Protein AF-A0A7W4HND6-F1 (afdb_monomer_lite)

Structure (mmCIF, N/CA/C/O backbone):
data_AF-A0A7W4HND6-F1
#
_entry.id   AF-A0A7W4HND6-F1
#
loop_
_atom_site.group_PDB
_atom_site.id
_atom_site.type_symbol
_atom_site.label_atom_id
_atom_site.label_alt_id
_atom_site.label_comp_id
_atom_site.label_asym_id
_atom_site.label_entity_id
_atom_site.label_seq_id
_atom_site.pdbx_PDB_ins_code
_atom_site.Cartn_x
_atom_site.Cartn_y
_atom_site.Cartn_z
_atom_site.occupancy
_atom_site.B_iso_or_equiv
_atom_site.auth_seq_id
_atom_site.auth_comp_id
_atom_site.auth_asym_id
_atom_site.auth_atom_id
_atom_site.pdbx_PDB_model_num
ATOM 1 N N . MET A 1 1 ? -19.587 -5.490 27.080 1.00 45.84 1 MET A N 1
ATOM 2 C CA . MET A 1 1 ? -19.232 -6.192 25.828 1.00 45.84 1 MET A CA 1
ATOM 3 C C . MET A 1 1 ? -18.267 -5.305 25.050 1.00 45.84 1 MET A C 1
ATOM 5 O O . MET A 1 1 ? -18.622 -4.167 24.787 1.00 45.84 1 MET A O 1
ATOM 9 N N . LEU A 1 2 ? -17.047 -5.769 24.760 1.00 47.78 2 LEU A N 1
ATOM 10 C CA . LEU A 1 2 ? -16.078 -5.072 23.899 1.00 47.78 2 LEU A CA 1
ATOM 11 C C . LEU A 1 2 ? -16.031 -5.786 22.542 1.00 47.78 2 LEU A C 1
ATOM 13 O O . LEU A 1 2 ? -15.147 -6.598 22.290 1.00 47.78 2 LEU A O 1
ATOM 17 N N . THR A 1 3 ? -16.982 -5.509 21.655 1.00 53.94 3 THR A N 1
ATOM 18 C CA . THR A 1 3 ? -16.819 -5.823 20.230 1.00 53.94 3 THR A CA 1
ATOM 19 C C . THR A 1 3 ? -16.066 -4.666 19.595 1.00 53.94 3 THR A C 1
ATOM 21 O O . THR A 1 3 ? -16.656 -3.746 19.035 1.00 53.94 3 THR A O 1
ATOM 24 N N . LYS A 1 4 ? -14.737 -4.657 19.742 1.00 56.28 4 LYS A N 1
ATOM 25 C CA . LYS A 1 4 ? -13.897 -3.768 18.940 1.00 56.28 4 LYS A CA 1
ATOM 26 C C . LYS A 1 4 ? -13.880 -4.362 17.536 1.00 56.28 4 LYS A C 1
ATOM 28 O O . LYS A 1 4 ? -13.125 -5.296 17.281 1.00 56.28 4 LYS A O 1
ATOM 33 N N . GLU A 1 5 ? -14.759 -3.883 16.661 1.00 62.00 5 GLU A N 1
ATOM 34 C CA . GLU A 1 5 ? -14.703 -4.251 15.250 1.00 62.00 5 GLU A CA 1
ATOM 35 C C . GLU A 1 5 ? -13.293 -3.956 14.734 1.00 62.00 5 GLU A C 1
ATOM 37 O O . GLU A 1 5 ? -12.766 -2.847 14.880 1.00 62.00 5 GLU A O 1
ATOM 42 N N . ALA A 1 6 ? -12.637 -4.983 14.199 1.00 68.94 6 ALA A N 1
ATOM 43 C CA . ALA A 1 6 ? -11.314 -4.835 13.631 1.00 68.94 6 ALA A CA 1
ATOM 44 C C . ALA A 1 6 ? -11.444 -4.035 12.329 1.00 68.94 6 ALA A C 1
ATOM 46 O O . ALA A 1 6 ? -11.744 -4.585 11.271 1.00 68.94 6 ALA A O 1
ATOM 47 N N . LYS A 1 7 ? -11.238 -2.717 12.408 1.00 81.38 7 LYS A N 1
ATOM 48 C CA . LYS A 1 7 ? -11.159 -1.867 11.220 1.00 81.38 7 LYS A CA 1
ATOM 49 C C . LYS A 1 7 ? -9.890 -2.238 10.457 1.00 81.38 7 LYS A C 1
ATOM 51 O O . LYS A 1 7 ? -8.783 -2.037 10.958 1.00 81.38 7 LYS A O 1
ATOM 56 N N . LEU A 1 8 ? -10.054 -2.797 9.260 1.00 87.06 8 LEU A N 1
ATOM 57 C CA . LEU A 1 8 ? -8.926 -3.090 8.381 1.00 87.06 8 LEU A CA 1
ATOM 58 C C 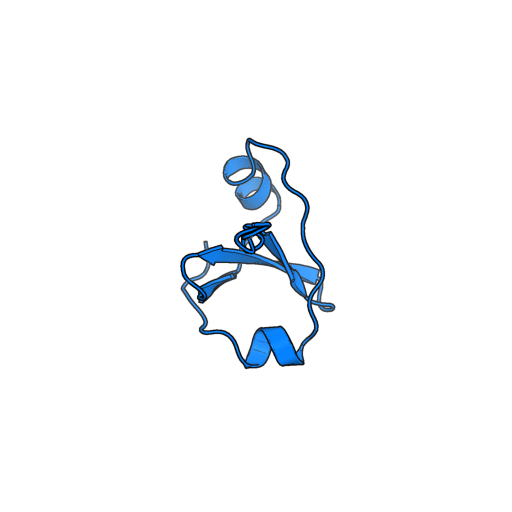. LEU A 1 8 ? -8.195 -1.791 8.004 1.00 87.06 8 LEU A C 1
ATOM 60 O O . LEU A 1 8 ? -8.838 -0.745 7.857 1.00 87.06 8 LEU A O 1
ATOM 64 N N . PRO A 1 9 ? -6.862 -1.835 7.842 1.00 93.94 9 PRO A N 1
ATOM 65 C CA . PRO A 1 9 ? -6.118 -0.677 7.376 1.00 93.94 9 PRO A CA 1
ATOM 66 C C . PRO A 1 9 ? -6.531 -0.335 5.948 1.00 93.94 9 PRO A C 1
ATOM 68 O O . PRO A 1 9 ? -6.699 -1.219 5.117 1.00 93.94 9 PRO A O 1
ATOM 71 N N . GLN A 1 10 ? -6.650 0.953 5.647 1.00 96.50 10 GLN A N 1
ATOM 72 C CA . GLN A 1 10 ? -6.938 1.392 4.284 1.00 96.50 10 GLN A CA 1
ATOM 73 C C . GLN A 1 10 ? -5.692 1.327 3.395 1.00 96.50 10 GLN A C 1
ATOM 75 O O . GLN A 1 10 ? -5.790 0.996 2.217 1.00 96.50 10 GLN A O 1
ATOM 80 N N 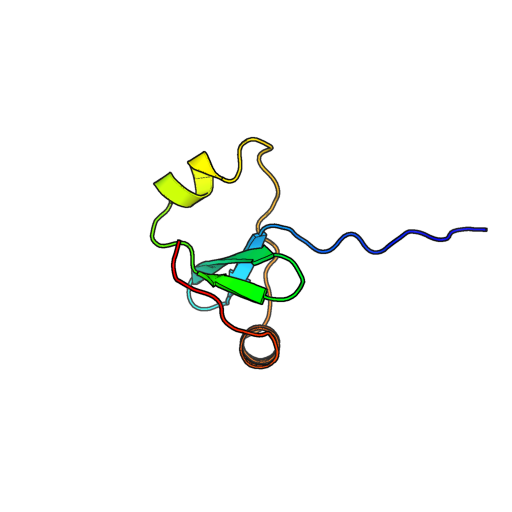. PHE A 1 11 ? -4.512 1.606 3.954 1.00 97.81 11 PHE A N 1
ATOM 81 C CA . PHE A 1 11 ? -3.250 1.574 3.224 1.00 97.81 11 PHE A CA 1
ATOM 82 C C . PHE A 1 11 ? -2.291 0.575 3.852 1.00 97.81 11 PHE A C 1
ATOM 84 O O . PHE A 1 11 ? -2.067 0.580 5.066 1.00 97.81 11 PHE A O 1
ATOM 91 N N . VAL A 1 12 ? -1.696 -0.262 3.008 1.00 97.88 12 VAL A N 1
ATOM 92 C CA . VAL A 1 12 ? -0.672 -1.223 3.418 1.00 97.88 12 VAL A CA 1
ATOM 93 C C . VAL A 1 12 ? 0.558 -1.107 2.533 1.00 97.88 12 VAL A C 1
ATOM 95 O O . VAL A 1 12 ? 0.461 -0.703 1.378 1.00 97.88 12 VAL A O 1
ATOM 98 N N . GLY A 1 13 ? 1.720 -1.441 3.080 1.00 97.75 13 GLY A N 1
ATOM 99 C CA . GLY A 1 13 ? 2.987 -1.436 2.357 1.00 97.75 13 GLY A CA 1
ATOM 100 C C . GLY A 1 13 ? 3.686 -2.778 2.481 1.00 97.75 13 GLY A C 1
ATOM 101 O O . GLY A 1 13 ? 3.782 -3.317 3.585 1.00 97.75 13 GLY A O 1
ATOM 102 N N . ASP A 1 14 ? 4.191 -3.298 1.369 1.00 96.62 14 ASP A N 1
ATOM 103 C CA . ASP A 1 14 ? 5.010 -4.509 1.379 1.00 96.62 14 ASP A CA 1
ATOM 104 C C . ASP A 1 14 ? 6.493 -4.197 1.675 1.00 96.62 14 ASP A C 1
ATOM 106 O O . ASP A 1 14 ? 6.893 -3.022 1.726 1.00 96.62 14 ASP A O 1
ATOM 110 N N . PRO A 1 15 ? 7.332 -5.223 1.914 1.00 96.31 15 PRO A N 1
ATOM 111 C CA . PRO A 1 15 ? 8.758 -5.015 2.149 1.00 96.31 15 PRO A CA 1
ATOM 112 C C . PRO A 1 15 ? 9.532 -4.580 0.892 1.00 96.31 15 PRO A C 1
ATOM 114 O O . PRO A 1 15 ? 10.659 -4.115 1.023 1.00 96.31 15 PRO A O 1
ATOM 117 N N . GLY A 1 16 ? 8.937 -4.698 -0.300 1.00 94.38 16 GLY A N 1
ATOM 118 C CA . GLY A 1 16 ? 9.507 -4.235 -1.569 1.00 94.38 16 GLY A CA 1
ATOM 119 C C . GLY A 1 16 ? 9.275 -2.745 -1.830 1.00 94.38 16 GLY A C 1
ATOM 120 O O . GLY A 1 16 ? 9.828 -2.193 -2.776 1.00 94.38 16 GLY A O 1
ATOM 121 N N . GLY A 1 17 ? 8.483 -2.080 -0.983 1.00 94.06 17 GLY A N 1
ATOM 122 C CA . GLY A 1 17 ? 8.189 -0.652 -1.075 1.00 94.06 17 GLY A CA 1
ATOM 123 C C . GLY A 1 17 ? 6.898 -0.321 -1.823 1.00 94.06 17 GLY A C 1
ATOM 124 O O . GLY A 1 17 ? 6.545 0.856 -1.902 1.00 94.06 17 GLY A O 1
ATOM 125 N N . THR A 1 18 ? 6.156 -1.316 -2.316 1.00 96.75 18 THR A N 1
ATOM 126 C CA . THR A 1 18 ? 4.868 -1.073 -2.976 1.00 96.75 18 THR A CA 1
ATOM 127 C C . THR A 1 18 ? 3.820 -0.703 -1.935 1.00 96.75 18 THR A C 1
ATOM 129 O O . THR A 1 18 ? 3.658 -1.392 -0.922 1.00 96.75 18 THR A O 1
ATOM 132 N N . ILE A 1 19 ? 3.087 0.380 -2.191 1.00 98.06 19 ILE A N 1
ATOM 133 C CA . ILE A 1 19 ? 1.949 0.813 -1.376 1.00 98.06 19 ILE A CA 1
ATOM 134 C C . ILE A 1 19 ? 0.669 0.349 -2.069 1.00 98.06 19 ILE A C 1
ATOM 136 O O . ILE A 1 19 ? 0.524 0.506 -3.279 1.00 98.06 19 ILE A O 1
ATOM 140 N N . TYR A 1 20 ? -0.268 -0.194 -1.299 1.00 98.25 20 TYR A N 1
ATOM 141 C CA . TYR A 1 20 ? -1.563 -0.648 -1.785 1.00 98.25 20 TYR A CA 1
ATOM 142 C C . TYR A 1 20 ? -2.697 0.076 -1.062 1.00 98.25 20 TYR A C 1
ATOM 144 O O . TYR A 1 20 ? -2.626 0.316 0.146 1.00 98.25 20 TYR A O 1
ATOM 152 N N . HIS A 1 21 ? -3.775 0.348 -1.792 1.00 97.81 21 HIS A N 1
ATOM 153 C CA . HIS A 1 21 ? -5.084 0.646 -1.226 1.00 97.81 21 HIS A CA 1
ATOM 154 C C . HIS A 1 21 ? -5.823 -0.679 -0.995 1.00 97.81 21 HIS A C 1
ATOM 156 O O . HIS A 1 21 ? -6.099 -1.415 -1.945 1.00 97.81 21 HIS A O 1
ATOM 162 N N . LEU A 1 22 ? -6.116 -1.004 0.265 1.00 97.12 22 LEU A N 1
ATOM 163 C CA . LEU A 1 22 ? -6.880 -2.188 0.644 1.00 97.12 22 LEU A CA 1
ATOM 164 C C . LEU A 1 22 ? -8.370 -1.840 0.643 1.00 97.12 22 LEU A C 1
ATOM 166 O O . LEU A 1 22 ? -8.861 -1.146 1.533 1.00 97.12 22 LEU A O 1
ATOM 170 N N . LYS A 1 23 ? -9.100 -2.345 -0.352 1.00 94.94 23 LYS A N 1
ATOM 171 C CA . LYS A 1 23 ? -10.541 -2.121 -0.499 1.00 94.94 23 LYS A CA 1
ATOM 172 C C . LYS A 1 23 ? -11.255 -3.464 -0.525 1.00 94.94 23 LYS A C 1
ATOM 174 O O . LYS A 1 23 ? -10.981 -4.287 -1.391 1.00 94.94 23 LYS A O 1
ATOM 179 N N . ASN A 1 24 ? -12.158 -3.697 0.428 1.00 91.12 24 ASN A N 1
ATOM 180 C CA . ASN A 1 24 ? -12.948 -4.932 0.523 1.00 91.12 24 ASN A CA 1
ATOM 181 C C . ASN A 1 24 ? -12.087 -6.214 0.437 1.00 91.12 24 ASN A C 1
ATOM 183 O O . ASN A 1 24 ? -12.421 -7.147 -0.285 1.00 91.12 24 ASN A O 1
ATOM 187 N N . GLY A 1 25 ? -10.932 -6.232 1.116 1.00 91.94 25 GLY A N 1
ATOM 188 C CA . GLY A 1 25 ? -10.006 -7.375 1.106 1.00 91.94 25 GLY A CA 1
ATOM 189 C C . GLY A 1 25 ? -9.116 -7.500 -0.139 1.00 91.94 25 GLY A C 1
ATOM 190 O O . GLY A 1 25 ? -8.302 -8.416 -0.205 1.00 91.94 25 GLY A O 1
ATOM 191 N N . THR A 1 26 ? -9.227 -6.582 -1.103 1.00 96.88 26 THR A N 1
ATOM 192 C CA . THR A 1 26 ? -8.438 -6.578 -2.343 1.00 96.88 26 THR A CA 1
ATOM 193 C C . THR A 1 26 ? -7.340 -5.520 -2.286 1.00 96.88 26 THR A C 1
ATOM 195 O O . THR A 1 26 ? -7.586 -4.372 -1.913 1.00 96.88 26 THR A O 1
ATOM 198 N N . LEU A 1 27 ? -6.119 -5.906 -2.657 1.00 98.06 27 LEU A N 1
ATOM 199 C CA . LEU A 1 27 ? -4.957 -5.029 -2.739 1.00 98.06 27 LEU A CA 1
ATOM 200 C C . LEU A 1 27 ? -4.863 -4.392 -4.126 1.00 98.06 27 LEU A C 1
ATOM 202 O O . LEU A 1 27 ? -4.566 -5.077 -5.104 1.00 98.06 27 LEU A O 1
ATOM 206 N N . HIS A 1 28 ? -5.053 -3.077 -4.186 1.00 98.38 28 HIS A N 1
ATOM 207 C CA . HIS A 1 28 ? -4.840 -2.271 -5.386 1.00 98.38 28 HIS A CA 1
ATOM 208 C C . HIS A 1 28 ? -3.500 -1.540 -5.278 1.00 98.38 28 HIS A C 1
ATOM 210 O O . HIS A 1 28 ? -3.375 -0.676 -4.404 1.00 98.38 28 HIS A O 1
ATOM 216 N N . PRO A 1 29 ? -2.484 -1.873 -6.092 1.00 98.19 29 PRO A N 1
ATOM 217 C CA . PRO A 1 29 ? -1.209 -1.168 -6.048 1.00 98.19 29 PRO A CA 1
ATOM 218 C C . PRO A 1 29 ? -1.414 0.305 -6.411 1.00 98.19 29 PRO A C 1
ATOM 220 O O . PRO A 1 29 ? -2.197 0.617 -7.304 1.00 98.19 29 PRO A O 1
ATOM 223 N N . ILE A 1 30 ? -0.716 1.207 -5.726 1.00 98.38 30 ILE A N 1
ATOM 224 C CA . ILE A 1 30 ? -0.739 2.640 -6.017 1.00 98.38 30 ILE A CA 1
ATOM 225 C C . ILE A 1 30 ? 0.514 2.994 -6.817 1.00 98.38 30 ILE A C 1
ATOM 227 O O . ILE A 1 30 ? 1.636 2.755 -6.371 1.00 98.38 30 ILE A O 1
ATOM 231 N N . ARG A 1 31 ? 0.326 3.583 -7.999 1.00 95.50 31 ARG A N 1
ATOM 232 C CA . ARG A 1 31 ? 1.392 3.823 -8.982 1.00 95.50 31 ARG A CA 1
ATOM 233 C C . ARG A 1 31 ? 2.417 4.872 -8.556 1.00 95.50 31 ARG A C 1
ATOM 235 O O . ARG A 1 31 ? 3.556 4.827 -9.015 1.00 95.50 31 ARG A O 1
ATOM 242 N N . SER A 1 32 ? 2.020 5.853 -7.747 1.00 96.25 32 SER A N 1
ATOM 243 C CA . SER A 1 32 ? 2.886 6.975 -7.378 1.00 96.25 32 SER A CA 1
ATOM 244 C C . SER A 1 32 ? 2.581 7.541 -5.995 1.00 96.25 32 SER A C 1
ATOM 246 O O . SER A 1 32 ? 1.475 7.417 -5.465 1.00 96.25 32 SER A O 1
ATOM 248 N N . TRP A 1 33 ? 3.569 8.231 -5.423 1.00 95.19 33 TRP A N 1
ATOM 249 C CA . TRP A 1 33 ? 3.398 8.935 -4.154 1.00 95.19 33 TRP A CA 1
ATOM 250 C C . TRP A 1 33 ? 2.335 10.036 -4.242 1.00 95.19 33 TRP A C 1
ATOM 252 O O . TRP A 1 33 ? 1.528 10.184 -3.330 1.00 95.19 33 TRP A O 1
ATOM 262 N N . GLN A 1 34 ? 2.282 10.771 -5.357 1.00 96.75 34 GLN A N 1
ATOM 263 C CA . GLN A 1 34 ? 1.259 11.790 -5.599 1.00 96.75 34 GLN A CA 1
ATOM 264 C C . GLN A 1 34 ? -0.143 11.181 -5.522 1.00 96.75 34 GLN A C 1
ATOM 266 O O . G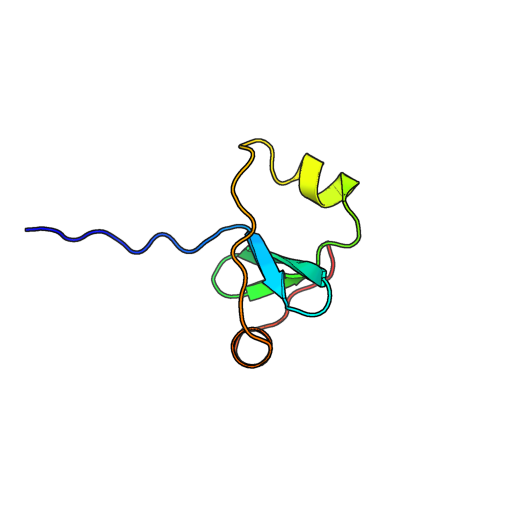LN A 1 34 ? -1.000 11.708 -4.815 1.00 96.75 34 GLN A O 1
ATOM 271 N N . LYS A 1 35 ? -0.354 10.019 -6.158 1.00 97.69 35 LYS A N 1
ATOM 272 C CA . LYS A 1 35 ? -1.641 9.323 -6.110 1.00 97.69 35 LYS A CA 1
ATOM 273 C C . LYS A 1 35 ? -1.996 8.864 -4.699 1.00 97.69 35 LYS A C 1
ATOM 275 O O . LYS A 1 35 ? -3.143 8.989 -4.278 1.00 97.69 35 LYS A O 1
ATOM 280 N N . PHE A 1 36 ? -1.012 8.375 -3.948 1.00 97.31 36 PHE A N 1
ATOM 281 C CA . PHE A 1 36 ? -1.200 8.048 -2.537 1.00 97.31 36 PHE A CA 1
ATOM 282 C C . PHE A 1 36 ? -1.642 9.274 -1.728 1.00 97.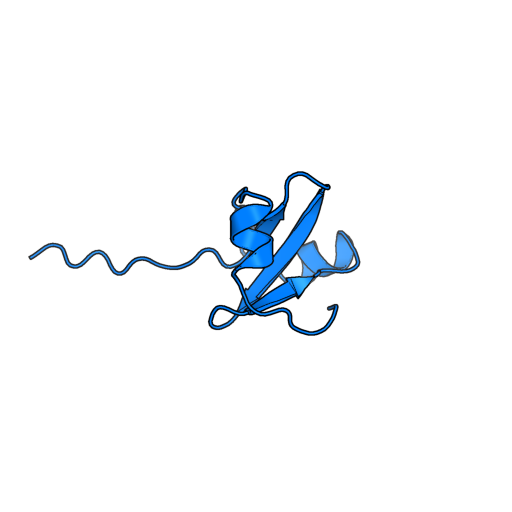31 36 PHE A C 1
ATOM 284 O O . PHE A 1 36 ? -2.603 9.172 -0.974 1.00 97.31 36 PHE A O 1
ATOM 291 N N . VAL A 1 37 ? -1.003 10.434 -1.907 1.00 96.50 37 VAL A N 1
ATOM 292 C CA . VAL A 1 37 ? -1.369 11.678 -1.206 1.00 96.50 37 VAL A CA 1
ATOM 293 C C . VAL A 1 37 ? -2.783 12.144 -1.577 1.00 96.50 37 VAL A C 1
ATOM 295 O O . VAL A 1 37 ? -3.539 12.542 -0.694 1.00 96.50 37 VAL A O 1
ATOM 298 N N . GLU A 1 38 ? -3.175 12.045 -2.851 1.00 96.31 38 GLU A N 1
ATOM 299 C CA . GLU A 1 38 ? -4.541 12.356 -3.306 1.00 96.31 38 GLU A CA 1
ATOM 300 C C . GLU A 1 38 ? -5.605 11.463 -2.648 1.00 96.31 38 GLU A C 1
ATOM 302 O O . GLU A 1 38 ? -6.691 11.937 -2.301 1.00 96.31 38 GLU A O 1
ATOM 307 N N . LEU A 1 39 ? -5.299 10.169 -2.493 1.00 96.31 39 LEU A N 1
ATOM 308 C CA . LEU A 1 39 ? -6.182 9.181 -1.870 1.00 96.31 39 LEU A CA 1
ATOM 309 C C . LEU A 1 39 ? -6.196 9.305 -0.340 1.00 96.31 39 LEU A C 1
ATOM 311 O O . LEU A 1 39 ? -7.243 9.139 0.283 1.00 96.31 39 LEU A O 1
ATOM 315 N N . ASN A 1 40 ? -5.054 9.608 0.275 1.00 97.00 40 ASN A N 1
ATOM 316 C CA . ASN A 1 40 ? -4.862 9.622 1.721 1.00 97.00 40 ASN A CA 1
ATOM 317 C C . ASN A 1 40 ? -5.068 11.016 2.338 1.00 97.00 40 ASN A C 1
ATOM 319 O O . ASN A 1 40 ? -4.211 11.542 3.054 1.00 97.00 40 ASN A O 1
ATOM 323 N N . LYS A 1 41 ? -6.232 11.621 2.082 1.00 94.50 41 LYS A N 1
ATOM 324 C CA . LYS A 1 41 ? -6.581 12.964 2.589 1.00 94.50 41 LYS A CA 1
ATOM 325 C C . LYS A 1 41 ? -6.570 13.053 4.118 1.00 94.50 41 LYS A C 1
ATOM 327 O O . LYS A 1 41 ? -6.263 14.101 4.677 1.00 94.50 41 LYS A O 1
ATOM 332 N N . GLU A 1 42 ? -6.866 11.939 4.782 1.00 94.44 42 GLU A N 1
ATOM 333 C CA . GLU A 1 42 ? -6.905 11.814 6.243 1.00 94.44 42 GLU A CA 1
ATOM 334 C C . GLU A 1 42 ? -5.534 11.510 6.869 1.00 94.44 42 GLU A C 1
ATOM 336 O O . GLU A 1 42 ? -5.434 11.387 8.087 1.00 94.44 42 GLU A O 1
ATOM 341 N N . LYS A 1 43 ? -4.464 11.405 6.064 1.00 94.75 43 LYS A N 1
ATOM 342 C CA . LYS A 1 43 ? -3.099 11.089 6.527 1.00 94.75 43 LYS A CA 1
ATOM 343 C C . LYS A 1 43 ? -3.035 9.801 7.364 1.00 94.75 43 LYS A C 1
ATOM 345 O O . LYS A 1 43 ? -2.295 9.712 8.343 1.00 94.75 43 LYS A O 1
ATOM 350 N N . LEU A 1 44 ? -3.800 8.789 6.963 1.00 95.62 44 LEU A N 1
ATOM 351 C CA . LEU A 1 44 ? -3.798 7.462 7.566 1.00 95.62 44 LEU A CA 1
ATOM 352 C C . LEU A 1 44 ? -2.423 6.793 7.417 1.00 95.62 44 LEU A C 1
ATOM 354 O O . LEU A 1 44 ? -1.733 7.009 6.413 1.00 95.62 44 LEU A O 1
ATOM 358 N N . PRO A 1 45 ? -2.018 5.957 8.388 1.00 95.94 45 PRO A N 1
ATOM 359 C CA . PRO A 1 45 ? -0.739 5.269 8.334 1.00 95.94 45 PRO A CA 1
ATOM 360 C C . PRO A 1 45 ? -0.721 4.199 7.237 1.00 95.94 45 PRO A C 1
ATOM 362 O O . PRO A 1 45 ? -1.732 3.562 6.940 1.00 95.94 45 PRO A O 1
ATOM 365 N N . ILE A 1 46 ? 0.472 3.949 6.698 1.00 97.56 46 ILE A N 1
ATOM 366 C CA . ILE A 1 46 ? 0.746 2.782 5.859 1.00 97.56 46 ILE A CA 1
ATOM 367 C C . ILE A 1 46 ? 1.125 1.629 6.790 1.00 97.56 46 ILE A C 1
ATOM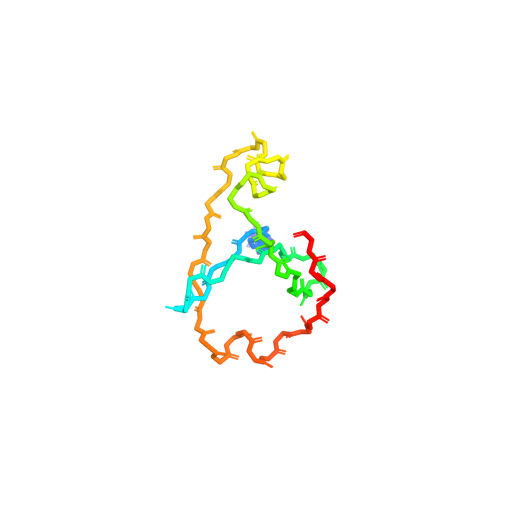 369 O O . ILE A 1 46 ? 2.201 1.643 7.392 1.00 97.56 46 ILE A O 1
ATOM 373 N N . VAL A 1 47 ? 0.263 0.622 6.909 1.00 97.12 47 VAL A N 1
ATOM 374 C CA . VAL A 1 47 ? 0.553 -0.559 7.733 1.00 97.12 47 VAL A CA 1
ATOM 375 C C . VAL A 1 47 ? 1.475 -1.507 6.971 1.00 97.12 47 VAL A C 1
ATOM 377 O O . VAL A 1 47 ? 1.173 -1.927 5.856 1.00 97.12 47 VAL A O 1
ATOM 380 N N . LYS A 1 48 ? 2.619 -1.857 7.559 1.00 97.75 48 LYS A N 1
ATOM 381 C CA . LYS A 1 48 ? 3.556 -2.805 6.948 1.00 97.75 48 LYS A CA 1
ATOM 382 C C . LYS A 1 48 ? 3.018 -4.231 7.042 1.00 97.75 48 LYS A C 1
ATOM 384 O O . LYS A 1 48 ? 2.598 -4.663 8.112 1.00 97.75 48 LYS A O 1
ATOM 389 N N . ILE A 1 49 ? 3.047 -4.951 5.925 1.00 96.44 49 ILE A N 1
ATOM 390 C CA . ILE A 1 49 ? 2.611 -6.348 5.824 1.00 96.44 49 ILE A CA 1
ATOM 391 C C . ILE A 1 49 ? 3.714 -7.217 5.219 1.00 96.44 49 ILE A C 1
ATOM 393 O O . ILE A 1 49 ? 4.635 -6.719 4.575 1.00 96.44 49 ILE A O 1
ATOM 397 N N . SER A 1 50 ? 3.631 -8.530 5.435 1.00 96.88 50 SER A N 1
ATOM 398 C CA . SER A 1 50 ? 4.599 -9.489 4.891 1.00 96.88 50 SER A CA 1
ATOM 399 C C . SER A 1 50 ? 4.335 -9.796 3.412 1.00 96.88 50 SER A C 1
ATOM 401 O O . SER A 1 50 ? 3.198 -9.693 2.946 1.00 96.88 50 SER A O 1
ATOM 403 N N . TYR A 1 51 ? 5.350 -10.280 2.688 1.00 95.31 51 TYR A N 1
ATOM 404 C CA . TYR A 1 51 ? 5.166 -10.818 1.331 1.00 95.31 51 TYR A CA 1
ATOM 405 C C . TYR A 1 51 ? 4.146 -11.969 1.271 1.00 95.31 51 TYR A C 1
ATOM 407 O O . TYR A 1 51 ? 3.426 -12.111 0.282 1.00 95.31 51 TYR A O 1
ATOM 415 N N . ILE A 1 52 ? 4.035 -12.767 2.340 1.00 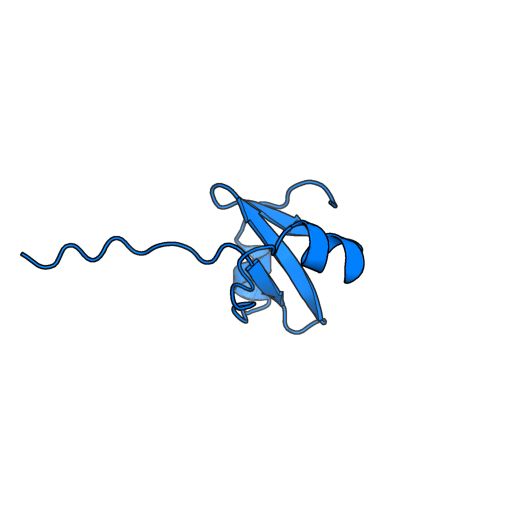95.94 52 ILE A N 1
ATOM 416 C CA . ILE A 1 52 ? 3.050 -13.855 2.432 1.00 95.94 52 ILE A CA 1
ATOM 417 C C . ILE A 1 52 ? 1.635 -13.270 2.454 1.00 95.94 52 ILE A C 1
ATOM 419 O O . ILE A 1 52 ? 0.786 -13.676 1.669 1.00 95.94 52 ILE A O 1
ATOM 423 N N . THR A 1 53 ? 1.393 -12.252 3.284 1.00 95.00 53 THR A N 1
ATOM 424 C CA . THR A 1 53 ? 0.101 -11.548 3.348 1.00 95.00 53 THR A CA 1
ATOM 425 C C . THR A 1 53 ? -0.272 -10.946 1.994 1.00 95.00 53 THR A C 1
ATOM 427 O O . THR A 1 53 ? -1.411 -11.067 1.555 1.00 95.00 53 THR A O 1
ATOM 430 N N . VAL A 1 54 ? 0.698 -10.337 1.306 1.00 95.25 54 VAL A N 1
ATOM 431 C CA . VAL A 1 54 ? 0.518 -9.799 -0.050 1.00 95.25 54 VAL A CA 1
ATOM 432 C C . VAL A 1 54 ? 0.093 -10.901 -1.020 1.00 95.25 54 VAL A C 1
ATOM 434 O O . VAL A 1 54 ? -0.768 -10.640 -1.853 1.00 95.25 54 VAL A O 1
ATOM 437 N N . SER A 1 55 ? 0.663 -12.101 -0.919 1.00 94.50 55 SER A N 1
ATOM 438 C CA . SER A 1 55 ? 0.373 -13.224 -1.823 1.00 94.50 55 SER A CA 1
ATOM 439 C C . SER A 1 55 ? -0.985 -13.885 -1.561 1.00 94.50 55 SER A C 1
ATOM 441 O O . SER A 1 55 ? -1.570 -14.451 -2.477 1.00 94.50 55 SER A O 1
ATOM 443 N N . LEU A 1 56 ? -1.493 -13.809 -0.326 1.00 96.19 56 LEU A N 1
ATOM 444 C CA . LEU A 1 56 ? -2.776 -14.404 0.071 1.00 96.19 56 LEU A CA 1
ATOM 445 C C . LEU A 1 56 ? -3.992 -13.528 -0.260 1.00 96.19 56 LEU A C 1
ATOM 447 O O . LEU A 1 56 ? -5.100 -14.044 -0.391 1.00 96.19 56 LEU A O 1
ATOM 451 N N . LEU A 1 57 ? -3.812 -12.210 -0.358 1.00 95.56 57 LEU A N 1
ATOM 452 C CA . LEU A 1 57 ? -4.899 -11.278 -0.659 1.00 95.56 57 LEU A CA 1
ATOM 453 C C . LEU A 1 57 ? -5.083 -11.101 -2.169 1.00 95.56 57 LEU A C 1
ATOM 455 O O . LEU A 1 57 ? -4.111 -11.015 -2.924 1.00 95.56 57 LEU A O 1
ATOM 459 N N . ALA A 1 58 ? -6.343 -10.969 -2.592 1.00 97.31 58 ALA A N 1
ATOM 460 C CA . ALA A 1 58 ? -6.696 -10.717 -3.985 1.00 97.31 58 ALA A CA 1
ATOM 461 C C . ALA A 1 58 ? -6.009 -9.449 -4.516 1.00 97.31 58 ALA A C 1
ATOM 463 O O . ALA A 1 58 ? -5.816 -8.471 -3.785 1.00 97.31 58 ALA A O 1
ATOM 464 N N . LYS A 1 59 ? -5.652 -9.462 -5.803 1.00 97.25 59 LYS A N 1
ATOM 465 C CA . LYS A 1 59 ? -5.044 -8.323 -6.497 1.00 97.25 59 LYS A CA 1
ATOM 466 C C . LYS A 1 59 ? -6.075 -7.633 -7.364 1.00 97.25 59 LYS A C 1
ATOM 468 O O . LYS A 1 59 ? -6.720 -8.272 -8.187 1.00 97.25 59 LYS A O 1
ATOM 473 N N . GLY A 1 60 ? -6.214 -6.334 -7.151 1.00 97.00 60 GLY A N 1
ATOM 474 C CA . GLY A 1 60 ? -7.003 -5.462 -8.001 1.00 97.00 60 GLY A CA 1
ATOM 475 C C . GLY A 1 60 ? -6.119 -4.693 -8.972 1.00 97.00 60 GLY A C 1
ATOM 476 O O . GLY A 1 60 ? -4.895 -4.829 -8.977 1.00 97.00 60 GLY A O 1
ATOM 477 N N . GLU A 1 61 ? -6.756 -3.853 -9.780 1.00 97.50 61 GLU A N 1
ATOM 478 C CA . GLU A 1 61 ? -6.051 -3.012 -10.744 1.00 97.50 61 GLU A CA 1
ATOM 479 C C . GLU A 1 61 ? -5.130 -1.983 -10.074 1.00 97.50 61 GLU A C 1
ATOM 481 O O . GLU A 1 61 ? -5.349 -1.583 -8.924 1.00 97.50 61 GLU A O 1
ATOM 486 N N . LEU A 1 62 ? -4.109 -1.562 -10.825 1.00 97.19 62 LEU A N 1
ATOM 487 C CA . LEU A 1 62 ? -3.203 -0.465 -10.489 1.00 97.19 62 LEU A CA 1
ATOM 488 C C . LEU A 1 62 ? -3.972 0.865 -10.496 1.00 97.19 62 LEU A C 1
ATOM 490 O O . LEU A 1 62 ? -4.673 1.163 -11.462 1.00 97.19 62 LEU A O 1
ATOM 494 N N . ILE A 1 63 ? -3.806 1.667 -9.444 1.00 94.81 63 ILE A N 1
ATOM 495 C CA . ILE A 1 63 ? -4.479 2.965 -9.251 1.00 94.81 63 ILE A CA 1
ATOM 496 C C . ILE A 1 63 ? -3.472 4.115 -9.252 1.00 94.81 63 ILE A C 1
ATOM 498 O O . ILE A 1 63 ? -2.347 3.942 -8.726 1.00 94.81 63 ILE A O 1
#

pLDDT: mean 92.05, std 12.29, range [45.84, 98.38]

Sequence (63 aa):
MLTKEAKLPQFVGDPGGTIYHLKNGTLHPIRSWQKFVELNKEKLPIVKISYITVSLLAKGELI

Secondary structure (DSSP, 8-state):
---------SEEE-TTS-EEEEETTEEEE---HHHHHHH-TT---EEE--HHHHHHSEE----

Foldseek 3Di:
DDPPPPDDAQWAAEPVGWIFGQDPQETATEPDPVSVCVVPVVVGDHHYDYPVSVVPTHYDYHD

Radius of gyration: 12.24 Å; chains: 1; bounding box: 29×27×37 Å